Protein AF-A0A9Q8Q6T5-F1 (afdb_monomer_lite)

Foldseek 3Di:
DDDDDPPPPPPPDPDPVVVVVVVVQLVLLVVVVVPDDPVLVVVCVVVPDDSPDTSVRSVVSSVVVVLVVLVVVLVVLVVCLQPQAPVVDPDPVVSLVSNVVSVVSNVVNDDDDDCVSSVVSSVVNCCVVCVVVVVD

Structure (mmCIF, N/CA/C/O backbone):
data_AF-A0A9Q8Q6T5-F1
#
_entry.id   AF-A0A9Q8Q6T5-F1
#
loop_
_atom_site.group_PDB
_atom_site.id
_atom_site.type_symbol
_atom_site.label_atom_id
_atom_site.label_alt_id
_atom_site.label_comp_id
_atom_site.label_asym_id
_atom_site.label_entity_id
_atom_site.label_seq_id
_atom_site.pdbx_PDB_ins_code
_atom_site.Cartn_x
_atom_site.Cartn_y
_atom_site.Cartn_z
_atom_site.occupancy
_atom_site.B_iso_or_equiv
_atom_site.auth_seq_id
_atom_site.auth_comp_id
_atom_site.auth_asym_id
_atom_site.auth_atom_id
_atom_site.pdbx_PDB_model_num
ATOM 1 N N . MET A 1 1 ? -45.934 -10.864 61.558 1.00 39.34 1 MET A N 1
ATOM 2 C CA . MET A 1 1 ? -44.490 -11.107 61.377 1.00 39.34 1 MET A CA 1
ATOM 3 C C . MET A 1 1 ? -44.154 -10.569 59.996 1.00 39.34 1 MET A C 1
ATOM 5 O O . MET A 1 1 ? -44.492 -11.207 59.011 1.00 39.34 1 MET A O 1
ATOM 9 N N . ALA A 1 2 ? -43.709 -9.314 59.933 1.00 41.53 2 ALA A N 1
ATOM 10 C CA . ALA A 1 2 ? -43.396 -8.625 58.685 1.00 41.53 2 ALA A CA 1
ATOM 11 C C . ALA A 1 2 ? -41.986 -9.023 58.239 1.00 41.53 2 ALA A C 1
ATOM 13 O O . ALA A 1 2 ? -41.073 -9.040 59.063 1.00 41.53 2 ALA A O 1
ATOM 14 N N . CYS A 1 3 ? -41.821 -9.352 56.963 1.00 35.56 3 CYS A N 1
ATOM 15 C CA . CYS A 1 3 ? -40.512 -9.451 56.332 1.00 35.56 3 CYS A CA 1
ATOM 16 C C . CYS A 1 3 ? -40.623 -8.773 54.966 1.00 35.56 3 CYS A C 1
ATOM 18 O O . CYS A 1 3 ? -40.868 -9.409 53.944 1.00 35.56 3 CYS A O 1
ATOM 20 N N . ASP A 1 4 ? -40.547 -7.444 55.020 1.00 46.56 4 ASP A N 1
ATOM 21 C CA . ASP A 1 4 ? -40.208 -6.589 53.893 1.00 46.56 4 ASP A CA 1
ATOM 22 C C . ASP A 1 4 ? -38.766 -6.879 53.493 1.00 46.56 4 ASP A C 1
ATOM 24 O O . ASP A 1 4 ? -37.850 -6.591 54.259 1.00 46.56 4 ASP A O 1
ATOM 28 N N . LEU A 1 5 ? -38.564 -7.409 52.292 1.00 42.66 5 LEU A N 1
ATOM 29 C CA . LEU A 1 5 ? -37.314 -7.260 51.552 1.00 42.66 5 LEU A CA 1
ATOM 30 C C . LEU A 1 5 ? -37.679 -7.023 50.087 1.00 42.66 5 LEU A C 1
ATOM 32 O O . LEU A 1 5 ? -37.628 -7.905 49.232 1.00 42.66 5 LEU A O 1
ATOM 36 N N . GLN A 1 6 ? -38.103 -5.789 49.818 1.00 44.41 6 GLN A N 1
ATOM 37 C CA . GLN A 1 6 ? -37.941 -5.180 48.508 1.00 44.41 6 GLN A CA 1
ATOM 38 C C . GLN A 1 6 ? -36.439 -5.010 48.256 1.00 44.41 6 GLN A C 1
ATOM 40 O O . GLN A 1 6 ? -35.864 -3.956 48.517 1.00 44.41 6 GLN A O 1
ATOM 45 N N . ASP A 1 7 ? -35.804 -6.056 47.731 1.00 42.09 7 ASP A N 1
ATOM 46 C CA . ASP A 1 7 ? -34.521 -5.920 47.053 1.00 42.09 7 ASP A CA 1
ATOM 47 C C . ASP A 1 7 ? -34.776 -5.224 45.716 1.00 42.09 7 ASP A C 1
ATOM 49 O O . ASP A 1 7 ? -34.947 -5.829 44.654 1.00 42.09 7 ASP A O 1
ATOM 53 N N . HIS A 1 8 ? -34.826 -3.898 45.782 1.00 46.38 8 HIS A N 1
ATOM 54 C CA . HIS A 1 8 ? -34.551 -3.044 44.646 1.00 46.38 8 HIS A CA 1
ATOM 55 C C . HIS A 1 8 ? -33.093 -3.292 44.236 1.00 46.38 8 HIS A C 1
ATOM 57 O O . HIS A 1 8 ? -32.188 -2.553 44.614 1.00 46.38 8 HIS A O 1
ATOM 63 N N . LEU A 1 9 ? -32.859 -4.346 43.450 1.00 44.97 9 LEU A N 1
ATOM 64 C CA . LEU A 1 9 ? -31.661 -4.500 42.630 1.00 44.97 9 LEU A CA 1
ATOM 65 C C . LEU A 1 9 ? -31.688 -3.412 41.547 1.00 44.97 9 LEU A C 1
ATOM 67 O O . LEU A 1 9 ? -31.866 -3.673 40.359 1.00 44.97 9 LEU A O 1
ATOM 71 N N . THR A 1 10 ? -31.540 -2.154 41.959 1.00 50.34 10 THR A N 1
ATOM 72 C CA . THR A 1 10 ? -31.009 -1.115 41.089 1.00 50.34 10 THR A CA 1
ATOM 73 C C . THR A 1 10 ? -29.631 -1.596 40.676 1.00 50.34 10 THR A C 1
ATOM 75 O O . THR A 1 10 ? -28.727 -1.683 41.509 1.00 50.34 10 THR A O 1
ATOM 78 N N . ALA A 1 11 ? -29.496 -1.972 39.402 1.00 55.84 11 ALA A N 1
ATOM 79 C CA . ALA A 1 11 ? -28.200 -2.200 38.783 1.00 55.84 11 ALA A CA 1
ATOM 80 C C . ALA A 1 11 ? -27.261 -1.060 39.212 1.00 55.84 11 ALA A C 1
ATOM 82 O O . ALA A 1 11 ? -27.707 0.093 39.208 1.00 55.84 11 ALA A O 1
ATOM 83 N N . PRO A 1 12 ? -26.016 -1.353 39.630 1.00 59.91 12 PRO A N 1
ATOM 84 C CA . PRO A 1 12 ? -25.102 -0.316 40.076 1.00 59.91 12 PRO A CA 1
ATOM 85 C C . PRO A 1 12 ? -25.015 0.744 38.983 1.00 59.91 12 PRO A C 1
ATOM 87 O O . PRO A 1 12 ? -24.675 0.442 37.837 1.00 59.91 12 PRO A O 1
ATOM 90 N N . THR A 1 13 ? -25.405 1.971 39.327 1.00 64.50 13 THR A N 1
ATOM 91 C CA . THR A 1 13 ? -25.331 3.104 38.414 1.00 64.50 13 THR A CA 1
ATOM 92 C C . THR A 1 13 ? -23.870 3.222 37.982 1.00 64.50 13 THR A C 1
ATOM 94 O O . THR A 1 13 ? -23.009 3.312 38.861 1.00 64.50 13 THR A O 1
ATOM 97 N N . PRO A 1 14 ? -23.560 3.158 36.675 1.00 64.69 14 PRO A N 1
ATOM 98 C CA . PRO A 1 14 ? -22.178 3.184 36.217 1.00 64.69 14 PRO A CA 1
ATOM 99 C C . PRO A 1 14 ? -21.510 4.454 36.731 1.00 64.69 14 PRO A C 1
ATOM 101 O O . PRO A 1 14 ? -22.119 5.529 36.680 1.00 64.69 14 PRO A O 1
ATOM 104 N N . ASP A 1 15 ? -20.296 4.315 37.262 1.00 81.12 15 ASP A N 1
ATOM 105 C CA . ASP A 1 15 ? -19.572 5.439 37.840 1.00 81.12 15 ASP A CA 1
ATOM 106 C C . ASP A 1 15 ? -19.335 6.541 36.779 1.00 81.12 15 ASP A C 1
ATOM 108 O O . ASP A 1 15 ? -19.348 6.276 35.568 1.00 81.12 15 ASP A O 1
ATOM 112 N N . PRO A 1 16 ? -19.164 7.806 37.198 1.00 77.56 16 PRO A N 1
ATOM 113 C CA . PRO A 1 16 ? -19.020 8.922 36.262 1.00 77.56 16 PRO A CA 1
ATOM 114 C C . PRO A 1 16 ? -17.856 8.733 35.278 1.00 77.56 16 PRO A C 1
ATOM 116 O O . PRO A 1 16 ? -17.968 9.107 34.113 1.00 77.56 16 PRO A O 1
ATOM 119 N N . ALA A 1 17 ? -16.771 8.093 35.726 1.00 73.94 17 ALA A N 1
ATOM 120 C CA . ALA A 1 17 ? -15.596 7.804 34.908 1.00 73.94 17 ALA A CA 1
ATOM 121 C C . ALA A 1 17 ? -15.889 6.780 33.794 1.00 73.94 17 ALA A C 1
ATOM 123 O O . ALA A 1 17 ? -15.465 6.964 32.654 1.00 73.94 17 ALA A O 1
ATOM 124 N N . THR A 1 18 ? -16.659 5.725 34.080 1.00 78.56 18 THR A N 1
ATOM 125 C CA . THR A 1 18 ? -17.084 4.743 33.071 1.00 78.56 18 THR A CA 1
ATOM 126 C C . THR A 1 18 ? -18.045 5.377 32.072 1.00 78.56 18 THR A C 1
ATOM 128 O O . THR A 1 18 ? -17.971 5.081 30.880 1.00 78.56 18 THR A O 1
ATOM 131 N N . GLN A 1 19 ? -18.924 6.281 32.515 1.00 81.06 19 GLN A N 1
ATOM 132 C CA . GLN A 1 19 ? -19.815 7.009 31.607 1.00 81.06 19 GLN A CA 1
ATOM 133 C C . GLN A 1 19 ? -19.042 7.924 30.649 1.00 81.06 19 GLN A C 1
ATOM 135 O O . GLN A 1 19 ? -19.321 7.924 29.449 1.00 81.06 19 GLN A O 1
ATOM 140 N N . GLU A 1 20 ? -18.053 8.664 31.154 1.00 82.75 20 GLU A N 1
ATOM 141 C CA . GLU A 1 20 ? -17.176 9.506 30.334 1.00 82.75 20 GLU A CA 1
ATOM 142 C C . GLU A 1 20 ? -16.406 8.671 29.303 1.00 82.75 20 GLU A C 1
ATOM 144 O O . GLU A 1 20 ? -16.421 8.982 28.111 1.00 82.75 20 GLU A O 1
ATOM 149 N N . TRP A 1 21 ? -15.849 7.534 29.731 1.00 83.06 21 TRP A N 1
ATOM 150 C CA . TRP A 1 21 ? -15.145 6.610 28.844 1.00 83.06 21 TRP A CA 1
ATOM 151 C C . TRP A 1 21 ? -16.037 6.071 27.714 1.00 83.06 21 TRP A C 1
ATOM 153 O O . TRP A 1 21 ? -15.626 6.040 26.553 1.00 83.06 21 TRP A O 1
ATOM 163 N N . VAL A 1 22 ? -17.279 5.684 28.026 1.00 85.62 22 VAL A N 1
ATOM 164 C CA . VAL A 1 22 ? -18.244 5.209 27.020 1.00 85.62 22 VAL A CA 1
ATOM 165 C C . VAL A 1 22 ? -18.578 6.313 26.014 1.00 85.62 22 VAL A C 1
ATOM 167 O O . VAL A 1 22 ? -18.643 6.052 24.811 1.00 85.62 22 VAL A O 1
ATOM 170 N N . LEU A 1 23 ? -18.773 7.550 26.478 1.00 87.88 23 LEU A N 1
ATOM 171 C CA . LEU A 1 23 ? -19.053 8.685 25.599 1.00 87.88 23 LEU A CA 1
ATOM 172 C C . LEU A 1 23 ? -17.880 8.975 24.657 1.00 87.88 23 LEU A C 1
ATOM 174 O O . LEU A 1 23 ? -18.097 9.220 23.468 1.00 87.88 23 LEU A O 1
ATOM 178 N N . ASP A 1 24 ? -16.651 8.918 25.155 1.00 89.19 24 ASP A N 1
ATOM 179 C CA . ASP A 1 24 ? -15.458 9.181 24.355 1.00 89.19 24 ASP A CA 1
ATOM 180 C C . ASP A 1 24 ? -15.155 8.065 23.352 1.00 89.19 24 ASP A C 1
ATOM 182 O O . ASP A 1 24 ? -14.763 8.355 22.215 1.00 89.19 24 ASP A O 1
ATOM 186 N N . ASP A 1 25 ? -15.430 6.805 23.694 1.00 91.12 25 ASP A N 1
ATOM 187 C CA . ASP A 1 25 ? -15.366 5.697 22.738 1.00 91.12 25 ASP A CA 1
ATOM 188 C C . ASP A 1 25 ? -16.387 5.884 21.600 1.00 91.12 25 ASP A C 1
ATOM 190 O O . ASP A 1 25 ? -16.035 5.782 20.419 1.00 91.12 25 ASP A O 1
ATOM 194 N N . ILE A 1 26 ? -17.629 6.270 21.927 1.00 89.50 26 ILE A N 1
ATOM 195 C CA . ILE A 1 26 ? -18.673 6.562 20.930 1.00 89.50 26 ILE A CA 1
ATOM 196 C C . ILE A 1 26 ? -18.243 7.707 20.008 1.00 89.50 26 ILE A C 1
ATOM 198 O O . ILE A 1 26 ? -18.341 7.572 18.784 1.00 89.50 26 ILE A O 1
ATOM 202 N N . LYS A 1 27 ? -17.753 8.823 20.567 1.00 91.06 27 LYS A N 1
ATOM 203 C CA . LYS A 1 27 ? -17.278 9.973 19.780 1.00 91.06 27 LYS A CA 1
ATOM 204 C C . LYS A 1 27 ? -16.146 9.560 18.847 1.00 91.06 27 LYS A C 1
ATOM 206 O O . LYS A 1 27 ? -16.201 9.850 17.653 1.00 91.06 27 LYS A O 1
ATOM 211 N N . THR A 1 28 ? -15.155 8.842 19.371 1.00 90.69 28 THR A N 1
ATOM 212 C CA . THR A 1 28 ? -13.983 8.404 18.606 1.00 90.69 28 THR A CA 1
ATOM 213 C C . THR A 1 28 ? -14.398 7.488 17.458 1.00 90.69 28 THR A C 1
ATOM 215 O O . THR A 1 28 ? -13.992 7.702 16.316 1.00 90.69 28 THR A O 1
ATOM 218 N N . ARG A 1 29 ? -15.286 6.518 17.712 1.00 91.94 29 ARG A N 1
ATOM 219 C CA . ARG A 1 29 ? -15.859 5.670 16.660 1.00 91.94 29 ARG A CA 1
ATOM 220 C C . ARG A 1 29 ? -16.577 6.492 15.593 1.00 91.94 29 ARG A C 1
ATOM 222 O O . ARG A 1 29 ? -16.373 6.239 14.409 1.00 91.94 29 ARG A O 1
ATOM 229 N N . CYS A 1 30 ? -17.403 7.462 15.983 1.00 88.50 30 CYS A N 1
ATOM 230 C CA . CYS A 1 30 ? -18.111 8.319 15.030 1.00 88.50 30 CYS A CA 1
ATOM 231 C C . CYS A 1 30 ? -17.146 9.104 14.136 1.00 88.50 30 CYS A C 1
ATOM 233 O O . CYS A 1 30 ? -17.372 9.162 12.927 1.00 88.50 30 CYS A O 1
ATOM 235 N N . VAL A 1 31 ? -16.063 9.643 14.707 1.00 91.94 31 VAL A N 1
ATOM 236 C CA . VAL A 1 31 ? -15.001 10.326 13.954 1.00 91.94 31 VAL A CA 1
ATOM 237 C C . VAL A 1 31 ? -14.344 9.369 12.963 1.00 91.94 31 VAL A C 1
ATOM 239 O O . VAL A 1 31 ? -14.221 9.715 11.792 1.00 91.94 31 VAL A O 1
ATOM 242 N N . ILE A 1 32 ? -13.980 8.156 13.386 1.00 90.88 32 ILE A N 1
ATOM 243 C CA . ILE A 1 32 ? -13.372 7.158 12.494 1.00 90.88 32 ILE A CA 1
ATOM 244 C C . ILE A 1 32 ? -14.310 6.841 11.322 1.00 90.88 32 ILE A C 1
ATOM 246 O O . ILE A 1 32 ? -13.902 6.937 10.170 1.00 90.88 32 ILE A O 1
ATOM 250 N N . ILE A 1 33 ? -15.573 6.503 11.603 1.00 91.19 33 ILE A N 1
ATOM 251 C CA . ILE A 1 33 ? -16.539 6.085 10.577 1.00 91.19 33 ILE A CA 1
ATOM 252 C C . ILE A 1 33 ? -16.879 7.222 9.602 1.00 91.19 33 ILE A C 1
ATOM 254 O O . ILE A 1 33 ? -17.055 6.956 8.417 1.00 91.19 33 ILE A O 1
ATOM 258 N N . HIS A 1 34 ? -16.939 8.478 10.058 1.00 90.62 34 HIS A N 1
ATOM 259 C CA . HIS A 1 34 ? -17.194 9.623 9.172 1.00 90.62 34 HIS A CA 1
ATOM 260 C C . HIS A 1 34 ? -16.027 9.958 8.238 1.00 90.62 34 HIS A C 1
ATOM 262 O O . HIS A 1 34 ? -16.247 10.595 7.212 1.00 90.62 34 HIS A O 1
ATOM 268 N N . ASN A 1 35 ? -14.800 9.560 8.583 1.00 90.94 35 ASN A N 1
ATOM 269 C CA . ASN A 1 35 ? -13.595 9.919 7.831 1.00 90.94 35 ASN A CA 1
ATOM 270 C C . ASN A 1 35 ? -13.071 8.790 6.929 1.00 90.94 35 ASN A C 1
ATOM 272 O O . ASN A 1 35 ? -11.989 8.912 6.359 1.00 90.94 35 ASN A O 1
ATOM 276 N N . ILE A 1 36 ? -13.818 7.694 6.778 1.00 89.81 36 ILE A N 1
ATOM 277 C CA . ILE A 1 36 ? -13.472 6.594 5.870 1.00 89.81 36 ILE A CA 1
ATOM 278 C C . ILE A 1 36 ? -14.473 6.493 4.717 1.00 89.81 36 ILE A C 1
ATOM 280 O O . ILE A 1 36 ? -15.615 6.935 4.815 1.00 89.81 36 ILE A O 1
ATOM 284 N N . SER A 1 37 ? -14.045 5.886 3.609 1.00 89.25 37 SER A N 1
ATOM 285 C CA . SER A 1 37 ? -14.909 5.685 2.445 1.00 89.25 37 SER A CA 1
ATOM 286 C C . SER A 1 37 ? -16.046 4.696 2.730 1.00 89.25 37 SER A C 1
ATOM 288 O O . SER A 1 37 ? -15.918 3.777 3.545 1.00 89.25 37 SER A O 1
ATOM 290 N N . HIS A 1 38 ? -17.154 4.833 1.994 1.00 88.50 38 HIS A N 1
ATOM 291 C CA . HIS A 1 38 ? -18.283 3.901 2.076 1.00 88.50 38 HIS A CA 1
ATOM 292 C C . HIS A 1 38 ? -17.885 2.448 1.770 1.00 88.50 38 HIS A C 1
ATOM 294 O O . HIS A 1 38 ? -18.416 1.530 2.395 1.00 88.50 38 HIS A O 1
ATOM 300 N N . ASP A 1 39 ? -16.903 2.236 0.892 1.00 87.25 39 ASP A N 1
ATOM 301 C CA . ASP A 1 39 ? -16.380 0.904 0.570 1.00 87.25 39 ASP A CA 1
ATOM 302 C C . ASP A 1 39 ? -15.700 0.247 1.777 1.00 87.25 39 ASP A C 1
ATOM 304 O O . ASP A 1 39 ? -15.906 -0.939 2.048 1.00 87.25 39 ASP A O 1
ATOM 308 N N . LEU A 1 40 ? -14.923 1.015 2.551 1.00 87.12 40 LEU A N 1
ATOM 309 C CA . LEU A 1 40 ? -14.304 0.516 3.781 1.00 87.12 40 LEU A CA 1
ATOM 310 C C . LEU A 1 40 ? -15.353 0.215 4.854 1.00 87.12 40 LEU A C 1
ATOM 312 O O . LEU A 1 40 ? -15.221 -0.778 5.567 1.00 87.12 40 LEU A O 1
ATOM 316 N N . ILE A 1 41 ? -16.428 1.007 4.931 1.00 89.81 41 ILE A N 1
ATOM 317 C CA . ILE A 1 41 ? -17.567 0.726 5.821 1.00 89.81 41 ILE A CA 1
ATOM 318 C C . ILE A 1 41 ? -18.259 -0.584 5.418 1.00 89.81 41 ILE A C 1
ATOM 320 O O . ILE A 1 41 ? -18.606 -1.389 6.285 1.00 89.81 41 ILE A O 1
ATOM 324 N N . ALA A 1 42 ? -18.451 -0.828 4.119 1.00 90.00 42 ALA A N 1
ATOM 325 C CA . ALA A 1 42 ? -19.038 -2.072 3.628 1.00 90.00 42 ALA A CA 1
ATOM 326 C C . ALA A 1 42 ? -18.165 -3.288 3.985 1.00 90.00 42 ALA A C 1
ATOM 328 O O . ALA A 1 42 ? -18.678 -4.266 4.532 1.00 90.00 42 ALA A O 1
ATOM 329 N N . LYS A 1 43 ? -16.844 -3.195 3.774 1.00 88.44 43 LYS A N 1
ATOM 330 C CA . LYS A 1 43 ? -15.884 -4.243 4.163 1.00 88.44 43 LYS A CA 1
ATOM 331 C C . LYS A 1 43 ? -15.841 -4.471 5.675 1.00 88.44 43 LYS A C 1
ATOM 333 O O . LYS A 1 43 ? -15.810 -5.615 6.115 1.00 88.44 43 LYS A O 1
ATOM 338 N N . LEU A 1 44 ? -15.918 -3.408 6.478 1.00 90.56 44 LEU A N 1
ATOM 339 C CA . LEU A 1 44 ? -16.025 -3.511 7.937 1.00 90.56 44 LEU A CA 1
ATOM 340 C C . LEU A 1 44 ? -17.248 -4.329 8.354 1.00 90.56 44 LEU A C 1
ATOM 342 O O . LEU A 1 44 ? -17.131 -5.237 9.177 1.00 90.56 44 LEU A O 1
ATOM 346 N N . ARG A 1 45 ? -18.419 -4.033 7.776 1.00 90.25 45 ARG A N 1
ATOM 347 C CA . ARG A 1 45 ? -19.657 -4.773 8.066 1.00 90.25 45 ARG A CA 1
ATOM 348 C C . ARG A 1 45 ? -19.548 -6.247 7.667 1.00 90.25 45 ARG A C 1
ATOM 350 O O . ARG A 1 45 ? -20.017 -7.097 8.415 1.00 90.25 45 ARG A O 1
ATOM 357 N N . GLN A 1 46 ? -18.903 -6.550 6.540 1.00 89.88 46 GLN A N 1
ATOM 358 C CA . GLN A 1 46 ? -18.658 -7.928 6.092 1.00 89.88 46 GLN A CA 1
ATOM 359 C C . GLN A 1 46 ? -17.716 -8.703 7.027 1.00 89.88 46 GLN A C 1
ATOM 361 O O . GLN A 1 46 ? -17.947 -9.882 7.271 1.00 89.88 46 GLN A O 1
ATOM 366 N N . ASP A 1 47 ? -16.706 -8.045 7.605 1.00 86.19 47 ASP A N 1
ATOM 367 C CA . ASP A 1 47 ? -15.792 -8.638 8.599 1.00 86.19 47 ASP A CA 1
ATOM 368 C C . ASP A 1 47 ? -16.462 -8.816 9.986 1.00 86.19 47 ASP A C 1
ATOM 370 O O . ASP A 1 47 ? -15.872 -9.378 10.908 1.00 86.19 47 ASP A O 1
ATOM 374 N N . GLY A 1 48 ? -17.718 -8.378 10.151 1.00 87.38 48 GLY A N 1
ATOM 375 C CA . GLY A 1 48 ? -18.505 -8.537 11.379 1.00 87.38 48 GLY A CA 1
ATOM 376 C C . GLY A 1 48 ? -18.462 -7.332 12.323 1.00 87.38 48 GLY A C 1
ATOM 377 O O . GLY A 1 48 ? -18.781 -7.465 13.506 1.00 87.38 48 GLY A O 1
ATOM 378 N N . TRP A 1 49 ? -18.058 -6.153 11.837 1.00 92.25 49 TRP A N 1
ATOM 379 C CA . TRP A 1 49 ? -18.186 -4.906 12.594 1.00 92.25 49 TRP A CA 1
ATOM 380 C C . TRP A 1 49 ? -19.660 -4.542 12.814 1.00 92.25 49 TRP A C 1
ATOM 382 O O . TRP A 1 49 ? -20.487 -4.618 11.903 1.00 92.25 49 TRP A O 1
ATOM 392 N N . THR A 1 50 ? -19.976 -4.078 14.023 1.00 89.06 50 THR A N 1
ATOM 393 C CA . THR A 1 50 ? -21.314 -3.608 14.406 1.00 89.06 50 THR A CA 1
ATOM 394 C C . THR A 1 50 ? -21.241 -2.220 15.031 1.00 89.06 50 THR A C 1
ATOM 396 O O . THR A 1 50 ? -20.192 -1.806 15.523 1.00 89.06 50 THR A O 1
ATOM 399 N N . VAL A 1 51 ? -22.376 -1.517 15.090 1.00 84.44 51 VAL A N 1
ATOM 400 C CA . VAL A 1 51 ? -22.478 -0.179 15.710 1.00 84.44 51 VAL A CA 1
ATOM 401 C C . VAL A 1 51 ? -22.063 -0.188 17.189 1.00 84.44 51 VAL A C 1
ATOM 403 O O . VAL A 1 51 ? -21.614 0.831 17.701 1.00 84.44 51 VAL A O 1
ATOM 406 N N . ASN A 1 52 ? -22.146 -1.344 17.853 1.00 85.75 52 ASN A N 1
ATOM 407 C CA . ASN A 1 52 ? -21.773 -1.519 19.258 1.00 85.75 52 ASN A CA 1
ATOM 408 C C . ASN A 1 52 ? -20.288 -1.853 19.461 1.00 85.75 52 ASN A C 1
ATOM 410 O O . ASN A 1 52 ? -19.841 -1.996 20.595 1.00 85.75 52 ASN A O 1
ATOM 414 N N . SER A 1 53 ? -19.515 -2.003 18.384 1.00 87.88 53 SER A N 1
ATOM 415 C CA . SER A 1 53 ? -18.072 -2.220 18.490 1.00 87.88 53 SER A CA 1
ATOM 416 C C . SER A 1 53 ? -17.389 -0.981 19.065 1.00 87.88 53 SER A C 1
ATOM 418 O O . SER A 1 53 ? -17.786 0.149 18.769 1.00 87.88 53 SER A O 1
ATOM 420 N N . THR A 1 54 ? -16.348 -1.190 19.870 1.00 90.31 54 THR A N 1
ATOM 421 C CA . THR A 1 54 ? -15.562 -0.085 20.430 1.00 90.31 54 THR A CA 1
ATOM 422 C C . THR A 1 54 ? -14.722 0.596 19.353 1.00 90.31 54 THR A C 1
ATOM 424 O O . THR A 1 54 ? -14.438 0.012 18.294 1.00 90.31 54 THR A O 1
ATOM 427 N N . ALA A 1 55 ? -14.276 1.824 19.607 1.00 88.88 55 ALA A N 1
ATOM 428 C CA . ALA A 1 55 ? -13.377 2.544 18.707 1.00 88.88 55 ALA A CA 1
ATOM 429 C C . ALA A 1 55 ? -12.075 1.760 18.468 1.00 88.88 55 ALA A C 1
ATOM 431 O O . ALA A 1 55 ? -11.616 1.643 17.330 1.00 88.88 55 ALA A O 1
ATOM 432 N N . LYS A 1 56 ? -11.536 1.126 19.520 1.00 89.00 56 LYS A N 1
ATOM 433 C CA . LYS A 1 56 ? -10.352 0.257 19.428 1.00 89.00 56 LYS A CA 1
ATOM 434 C C . LYS A 1 56 ? -10.569 -0.912 18.465 1.00 89.00 56 LYS A C 1
ATOM 436 O O . LYS A 1 56 ? -9.763 -1.118 17.563 1.00 89.00 56 LYS A O 1
ATOM 441 N N . VAL A 1 57 ? -11.667 -1.656 18.624 1.00 89.69 57 VAL A N 1
ATOM 442 C CA . VAL A 1 57 ? -11.998 -2.790 17.739 1.00 89.69 57 VAL A CA 1
ATOM 443 C C . VAL A 1 57 ? -12.211 -2.318 16.301 1.00 89.69 57 VAL A C 1
ATOM 445 O O . VAL A 1 57 ? -11.799 -2.994 15.362 1.00 89.69 57 VAL A O 1
ATOM 448 N N . THR A 1 58 ? -12.813 -1.141 16.125 1.00 90.25 58 THR A N 1
ATOM 449 C CA . THR A 1 58 ? -13.021 -0.530 14.805 1.00 90.25 58 THR A CA 1
ATOM 450 C C . THR A 1 58 ? -11.688 -0.255 14.102 1.00 90.25 58 THR A C 1
ATOM 452 O O . THR A 1 58 ? -11.525 -0.645 12.948 1.00 90.25 58 THR A O 1
ATOM 455 N N . ILE A 1 59 ? -10.714 0.348 14.795 1.00 89.25 59 ILE A N 1
ATOM 456 C CA . ILE A 1 59 ? -9.374 0.612 14.245 1.00 89.25 59 ILE A CA 1
ATOM 457 C C . ILE A 1 59 ? -8.633 -0.683 13.914 1.00 89.25 59 ILE A C 1
ATOM 459 O O . ILE A 1 59 ? -8.059 -0.792 12.834 1.00 89.25 59 ILE A O 1
ATOM 463 N N . GLU A 1 60 ? -8.636 -1.668 14.811 1.00 87.81 60 GLU A N 1
ATOM 464 C CA . GLU A 1 60 ? -7.911 -2.924 14.576 1.00 87.81 60 GLU A CA 1
ATOM 465 C C . GLU A 1 60 ? -8.471 -3.690 13.369 1.00 87.81 60 GLU A C 1
ATOM 467 O O . GLU A 1 60 ? -7.717 -4.192 12.534 1.00 87.81 60 GLU A O 1
ATOM 472 N N . ARG A 1 61 ? -9.797 -3.697 13.196 1.00 89.06 61 ARG A N 1
ATOM 473 C CA . ARG A 1 61 ? -10.429 -4.276 12.002 1.00 89.06 61 ARG A CA 1
ATOM 474 C C . ARG A 1 61 ? -10.112 -3.484 10.738 1.00 89.06 61 ARG A C 1
ATOM 476 O O . ARG A 1 61 ? -9.802 -4.086 9.714 1.00 89.06 61 ARG A O 1
ATOM 483 N N . LEU A 1 62 ? -10.135 -2.151 10.806 1.00 88.50 62 LEU A N 1
ATOM 484 C CA . LEU A 1 62 ? -9.733 -1.303 9.681 1.00 88.50 62 LEU A CA 1
ATOM 485 C C . LEU A 1 62 ? -8.304 -1.602 9.238 1.00 88.50 62 LEU A C 1
ATOM 487 O O . LEU A 1 62 ? -8.080 -1.789 8.048 1.00 88.50 62 LEU A O 1
ATOM 491 N N . LYS A 1 63 ? -7.358 -1.714 10.177 1.00 84.75 63 LYS A N 1
ATOM 492 C CA . LYS A 1 63 ? -5.975 -2.099 9.868 1.00 84.75 63 LYS A CA 1
ATOM 493 C C . LYS A 1 63 ? -5.925 -3.436 9.137 1.00 84.75 63 LYS A C 1
ATOM 495 O O . LYS A 1 63 ? -5.304 -3.517 8.086 1.00 84.75 63 LYS A O 1
ATOM 500 N N . LYS A 1 64 ? -6.623 -4.462 9.636 1.00 84.19 64 LYS A N 1
ATOM 501 C CA . LYS A 1 64 ? -6.667 -5.787 8.996 1.00 84.19 64 LYS A CA 1
ATOM 502 C C . LYS A 1 64 ? -7.221 -5.728 7.568 1.00 84.19 64 LYS A C 1
ATOM 504 O O . LYS A 1 64 ? -6.639 -6.325 6.665 1.00 84.19 64 LYS A O 1
ATOM 509 N N . ILE A 1 65 ? -8.322 -5.004 7.358 1.00 85.81 65 ILE A N 1
ATOM 510 C CA . ILE A 1 65 ? -8.938 -4.826 6.034 1.00 85.81 65 ILE A CA 1
ATOM 511 C C . ILE A 1 65 ? -7.983 -4.092 5.094 1.00 85.81 65 ILE A C 1
ATOM 513 O O . ILE A 1 65 ? -7.822 -4.498 3.946 1.00 85.81 65 ILE A O 1
ATOM 517 N N . LEU A 1 66 ? -7.343 -3.026 5.575 1.00 82.50 66 LEU A N 1
ATOM 518 C CA . LEU A 1 66 ? -6.371 -2.267 4.796 1.00 82.50 66 LEU A CA 1
ATOM 519 C C . LEU A 1 66 ? -5.165 -3.129 4.426 1.00 82.50 66 LEU A C 1
ATOM 521 O O . LEU A 1 66 ? -4.754 -3.079 3.275 1.00 82.50 66 LEU A O 1
ATOM 525 N N . MET A 1 67 ? -4.666 -3.966 5.339 1.00 72.81 67 MET A N 1
ATOM 526 C CA . MET A 1 67 ? -3.595 -4.922 5.040 1.00 72.81 67 MET A CA 1
ATOM 527 C C . MET A 1 67 ? -3.992 -5.886 3.920 1.00 72.81 67 MET A C 1
ATOM 529 O O . MET A 1 67 ? -3.233 -6.022 2.973 1.00 72.81 67 MET A O 1
ATOM 533 N N . HIS A 1 68 ? -5.202 -6.458 3.943 1.00 72.88 68 HIS A N 1
ATOM 534 C CA . HIS A 1 68 ? -5.662 -7.346 2.861 1.00 72.88 68 HIS A CA 1
ATOM 535 C C . HIS A 1 68 ? -5.787 -6.608 1.524 1.00 72.88 68 HIS A C 1
ATOM 537 O O . HIS A 1 68 ? -5.351 -7.101 0.493 1.00 72.88 68 HIS A O 1
ATOM 543 N N . VAL A 1 69 ? -6.342 -5.390 1.528 1.00 72.50 69 VAL A N 1
ATOM 544 C CA . VAL A 1 69 ? -6.432 -4.566 0.309 1.00 72.50 69 VAL A CA 1
ATOM 545 C C . VAL A 1 69 ? -5.045 -4.229 -0.235 1.00 72.50 69 VAL A C 1
ATOM 547 O O . VAL A 1 69 ? -4.844 -4.208 -1.449 1.00 72.50 69 VAL A O 1
ATOM 550 N N . LEU A 1 70 ? -4.095 -3.949 0.653 1.00 69.81 70 LEU A N 1
ATOM 551 C CA . LEU A 1 70 ? -2.720 -3.655 0.285 1.00 69.81 70 LEU A CA 1
ATOM 552 C C . LEU A 1 70 ? -2.007 -4.900 -0.250 1.00 69.81 70 LEU A C 1
ATOM 554 O O . LEU A 1 70 ? -1.368 -4.780 -1.289 1.00 69.81 70 LEU A O 1
ATOM 558 N N . GLU A 1 71 ? -2.177 -6.065 0.377 1.00 68.25 71 GLU A N 1
ATOM 559 C CA . GLU A 1 71 ? -1.644 -7.365 -0.058 1.00 68.25 71 GLU A CA 1
ATOM 560 C C . GLU A 1 71 ? -2.216 -7.805 -1.415 1.00 68.25 71 GLU A C 1
ATOM 562 O O . GLU A 1 71 ? -1.454 -8.150 -2.319 1.00 68.25 71 GLU A O 1
ATOM 567 N N . ASP A 1 72 ? -3.530 -7.698 -1.622 1.00 65.50 72 ASP A N 1
ATOM 568 C CA . ASP A 1 72 ? -4.157 -7.968 -2.923 1.00 65.50 72 ASP A CA 1
ATOM 569 C C . ASP A 1 72 ? -3.603 -7.014 -3.993 1.00 65.50 72 ASP A C 1
ATOM 571 O O . ASP A 1 72 ? -3.253 -7.418 -5.106 1.00 65.50 72 ASP A O 1
ATOM 575 N N . SER A 1 73 ? -3.430 -5.735 -3.636 1.00 75.19 73 SER A N 1
ATOM 576 C CA . SER A 1 73 ? -2.803 -4.756 -4.525 1.00 75.19 73 SER A CA 1
ATOM 577 C C . SER A 1 73 ? -1.301 -4.985 -4.711 1.00 75.19 73 SER A C 1
ATOM 579 O O . SER A 1 73 ? -0.737 -4.508 -5.698 1.00 75.19 73 SER A O 1
ATOM 581 N N . MET A 1 74 ? -0.637 -5.695 -3.795 1.00 82.94 74 MET A N 1
ATOM 582 C CA . MET A 1 74 ? 0.803 -5.944 -3.821 1.00 82.94 74 MET A CA 1
ATOM 583 C C . MET A 1 74 ? 1.143 -6.886 -4.962 1.00 82.94 74 MET A C 1
ATOM 585 O O . MET A 1 74 ? 2.074 -6.596 -5.704 1.00 82.94 74 MET A O 1
ATOM 589 N N . HIS A 1 75 ? 0.377 -7.961 -5.157 1.00 82.56 75 HIS A N 1
ATOM 590 C CA . HIS A 1 75 ? 0.613 -8.888 -6.263 1.00 82.56 75 HIS A CA 1
ATOM 591 C C . HIS A 1 75 ? 0.534 -8.172 -7.622 1.00 82.56 75 HIS A C 1
ATOM 593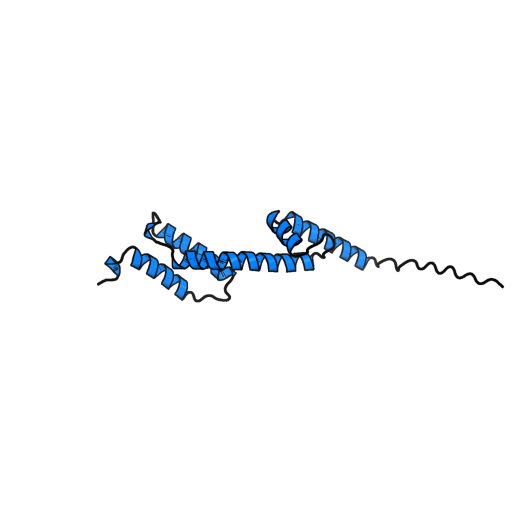 O O . HIS A 1 75 ? 1.425 -8.304 -8.464 1.00 82.56 75 HIS A O 1
ATOM 599 N N . ASP A 1 76 ? -0.487 -7.335 -7.816 1.00 85.19 76 ASP A N 1
ATOM 600 C CA . ASP A 1 76 ? -0.616 -6.530 -9.032 1.00 85.19 76 ASP A CA 1
ATOM 601 C C . ASP A 1 76 ? 0.457 -5.442 -9.139 1.00 85.19 76 ASP A C 1
ATOM 603 O O . ASP A 1 76 ? 0.921 -5.140 -10.240 1.00 85.19 76 ASP A O 1
ATOM 607 N N . THR A 1 77 ? 0.890 -4.874 -8.011 1.00 88.00 77 THR A N 1
ATOM 608 C CA . THR A 1 77 ? 1.985 -3.897 -7.968 1.00 88.00 77 THR A CA 1
ATOM 609 C C . THR A 1 77 ? 3.320 -4.550 -8.325 1.00 88.00 77 THR A C 1
ATOM 611 O O . THR A 1 77 ? 4.044 -3.988 -9.140 1.00 88.00 77 THR A O 1
ATOM 614 N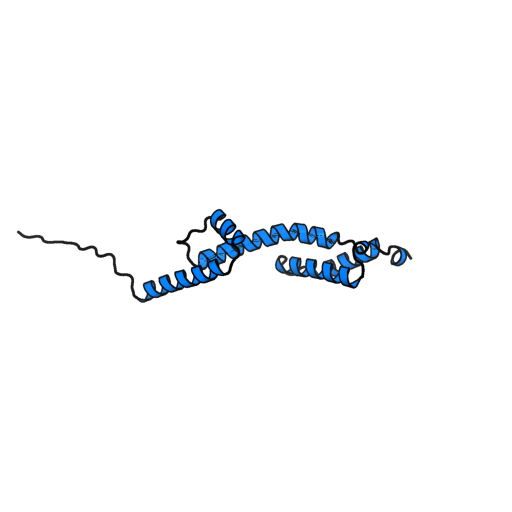 N . MET A 1 78 ? 3.632 -5.738 -7.797 1.00 88.81 78 MET A N 1
ATOM 615 C CA . MET A 1 78 ? 4.826 -6.522 -8.138 1.00 88.81 78 MET A CA 1
ATOM 616 C C . MET A 1 78 ? 4.814 -6.916 -9.611 1.00 88.81 78 MET A C 1
ATOM 618 O O . MET A 1 78 ? 5.804 -6.717 -10.315 1.00 88.81 78 MET A O 1
ATOM 622 N N . ARG A 1 79 ? 3.674 -7.417 -10.107 1.00 87.88 79 ARG A N 1
ATOM 623 C CA . ARG A 1 79 ? 3.509 -7.734 -11.528 1.00 87.88 79 ARG A CA 1
ATOM 624 C C . ARG A 1 79 ? 3.756 -6.501 -12.388 1.00 87.88 79 ARG A C 1
ATOM 626 O O . ARG A 1 79 ? 4.476 -6.604 -13.373 1.00 87.88 79 ARG A O 1
ATOM 633 N N . GLN A 1 80 ? 3.176 -5.352 -12.037 1.00 88.50 80 GLN A N 1
ATOM 634 C CA . GLN A 1 80 ? 3.434 -4.109 -12.761 1.00 88.50 80 GLN A CA 1
ATOM 635 C C . GLN A 1 80 ? 4.915 -3.752 -12.705 1.00 88.50 80 GLN A C 1
ATOM 637 O O . GLN A 1 80 ? 5.490 -3.539 -13.759 1.00 88.50 80 GLN A O 1
ATOM 642 N N . PHE A 1 81 ? 5.521 -3.746 -11.518 1.00 91.62 81 PHE A N 1
ATOM 643 C CA . PHE A 1 81 ? 6.902 -3.339 -11.268 1.00 91.62 81 PHE A CA 1
ATOM 644 C C . PHE A 1 81 ? 7.929 -4.096 -12.116 1.00 91.62 81 PHE A C 1
ATOM 646 O O . PHE A 1 81 ? 8.767 -3.465 -12.752 1.00 91.62 81 PHE A O 1
ATOM 653 N N . PHE A 1 82 ? 7.830 -5.426 -12.185 1.00 90.00 82 PHE A N 1
ATOM 654 C CA . PHE A 1 82 ? 8.762 -6.243 -12.972 1.00 90.00 82 PHE A CA 1
ATOM 655 C C . PHE A 1 82 ? 8.455 -6.279 -14.475 1.00 90.00 82 PHE A C 1
ATOM 657 O O . PHE A 1 82 ? 9.272 -6.775 -15.237 1.00 90.00 82 PHE A O 1
ATOM 664 N N . ASN A 1 83 ? 7.300 -5.765 -14.912 1.00 88.75 83 ASN A N 1
ATOM 665 C CA . ASN A 1 83 ? 6.883 -5.775 -16.321 1.00 88.75 83 ASN A CA 1
ATOM 666 C C . ASN A 1 83 ? 6.621 -4.357 -16.867 1.00 88.75 83 ASN A C 1
ATOM 668 O O . ASN A 1 83 ? 5.837 -4.180 -17.809 1.00 88.75 83 ASN A O 1
ATOM 672 N N . ILE A 1 84 ? 7.219 -3.322 -16.261 1.00 88.88 84 ILE A N 1
ATOM 673 C CA . ILE A 1 84 ? 7.119 -1.957 -16.785 1.00 88.88 84 ILE A CA 1
ATOM 674 C C . ILE A 1 84 ? 7.951 -1.868 -18.065 1.00 88.88 84 ILE A C 1
ATOM 676 O O . ILE A 1 84 ? 9.174 -1.826 -18.027 1.00 88.88 84 ILE A O 1
ATOM 680 N N . ASP A 1 85 ? 7.270 -1.762 -19.200 1.00 87.56 85 ASP A N 1
ATOM 681 C CA . ASP A 1 85 ? 7.918 -1.554 -20.494 1.00 87.56 85 ASP A CA 1
ATOM 682 C C . ASP A 1 85 ? 8.209 -0.062 -20.720 1.00 87.56 85 ASP A C 1
ATOM 684 O O . ASP A 1 85 ? 7.280 0.738 -20.886 1.00 87.56 85 ASP A O 1
ATOM 688 N N . LEU A 1 86 ? 9.493 0.310 -20.768 1.00 88.50 86 LEU A N 1
ATOM 689 C CA . LEU A 1 86 ? 9.952 1.680 -21.031 1.00 88.50 86 LEU A CA 1
ATOM 690 C C . LEU A 1 86 ? 9.394 2.244 -22.353 1.00 88.50 86 LEU A C 1
ATOM 692 O O . LEU A 1 86 ? 9.106 3.438 -22.427 1.00 88.50 86 LEU A O 1
ATOM 696 N N . ARG A 1 87 ? 9.156 1.410 -23.376 1.00 88.69 87 ARG A N 1
ATOM 697 C CA . ARG A 1 87 ? 8.649 1.845 -24.697 1.00 88.69 87 ARG A CA 1
ATOM 698 C C . ARG A 1 87 ? 7.219 2.385 -24.646 1.00 88.69 87 ARG A C 1
ATOM 700 O O . ARG A 1 87 ? 6.787 3.054 -25.580 1.00 88.69 87 ARG A O 1
ATOM 707 N N . LYS A 1 88 ? 6.476 2.105 -23.569 1.00 89.50 88 LYS A N 1
ATOM 708 C CA . LYS A 1 88 ? 5.110 2.614 -23.359 1.00 89.50 88 LYS A CA 1
ATOM 709 C C . LYS A 1 88 ? 5.076 4.056 -22.846 1.00 89.50 88 LYS A C 1
ATOM 711 O O . LYS A 1 88 ? 3.991 4.618 -22.712 1.00 89.50 88 LYS A O 1
ATOM 716 N N . PHE A 1 89 ? 6.230 4.652 -22.553 1.00 90.31 89 PHE A N 1
ATOM 717 C CA . PHE A 1 89 ? 6.343 6.004 -22.013 1.00 90.31 89 PHE A CA 1
ATOM 718 C C . PHE A 1 89 ? 6.967 6.947 -23.043 1.00 90.31 89 PHE A C 1
ATOM 720 O O . PHE A 1 89 ? 7.850 6.561 -23.803 1.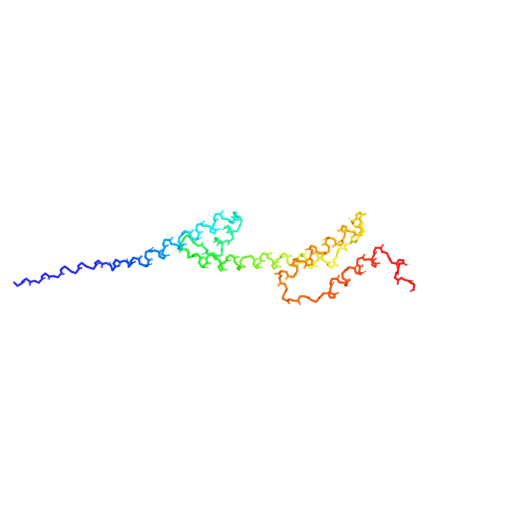00 90.31 89 PHE A O 1
ATOM 727 N N . GLY A 1 90 ? 6.523 8.208 -23.057 1.00 85.88 90 GLY A N 1
ATOM 728 C CA . GLY A 1 90 ? 7.061 9.218 -23.972 1.00 85.88 90 GLY A CA 1
ATOM 729 C C . GLY A 1 90 ? 8.451 9.713 -23.567 1.00 85.88 90 GLY A C 1
ATOM 730 O O . GLY A 1 90 ? 9.188 10.232 -24.402 1.00 85.88 90 GLY A O 1
ATOM 731 N N . THR A 1 91 ? 8.823 9.560 -22.291 1.00 89.94 91 THR A N 1
ATOM 732 C CA . THR A 1 91 ? 10.136 9.951 -21.764 1.00 89.94 91 THR A CA 1
ATOM 733 C C . THR A 1 91 ? 10.642 8.970 -20.708 1.00 89.94 91 THR A C 1
ATOM 735 O O . THR A 1 91 ? 9.861 8.329 -20.002 1.00 89.94 91 THR A O 1
ATOM 738 N N . VAL A 1 92 ? 11.967 8.921 -20.532 1.00 89.00 92 VAL A N 1
ATOM 739 C CA . VAL A 1 92 ? 12.616 8.152 -19.454 1.00 89.00 92 VAL A CA 1
ATOM 740 C C . VAL A 1 92 ? 12.118 8.593 -18.075 1.00 89.00 92 VAL A C 1
ATOM 742 O O . VAL A 1 92 ? 11.896 7.753 -17.211 1.00 89.00 92 VAL A O 1
ATOM 745 N N . GLN A 1 93 ? 11.868 9.893 -17.885 1.00 92.12 93 GLN A N 1
ATOM 746 C CA . GLN A 1 93 ? 11.356 10.424 -16.621 1.00 92.12 93 GLN A CA 1
ATOM 747 C C . GLN A 1 93 ? 9.970 9.867 -16.263 1.00 92.12 93 GLN A C 1
ATOM 749 O O . GLN A 1 93 ? 9.681 9.600 -15.101 1.00 92.12 93 GLN A O 1
ATOM 754 N N . GLN A 1 94 ? 9.086 9.697 -17.249 1.00 91.94 94 GLN A N 1
ATOM 755 C CA . GLN A 1 94 ? 7.761 9.120 -17.008 1.00 91.94 94 GLN A CA 1
ATOM 756 C C . GLN A 1 94 ? 7.859 7.650 -16.585 1.00 91.94 94 GLN A C 1
ATOM 758 O O . GLN A 1 94 ? 7.139 7.224 -15.680 1.00 91.94 94 GLN A O 1
ATOM 763 N N . PHE A 1 95 ? 8.780 6.902 -17.193 1.00 93.00 95 PHE A N 1
ATOM 764 C CA . PHE A 1 95 ? 9.079 5.529 -16.802 1.00 93.00 95 PHE A CA 1
ATOM 765 C C . PHE A 1 95 ? 9.624 5.446 -15.372 1.00 93.00 95 PHE A C 1
ATOM 767 O O . PHE A 1 95 ? 9.065 4.714 -14.555 1.00 93.00 95 PHE A O 1
ATOM 774 N N . THR A 1 96 ? 10.650 6.232 -15.028 1.00 91.75 96 THR A N 1
ATOM 775 C CA . THR A 1 96 ? 11.225 6.224 -13.673 1.00 91.75 96 THR A CA 1
ATOM 776 C C . THR A 1 96 ? 10.217 6.672 -12.619 1.00 91.75 96 THR A C 1
ATOM 778 O O . THR A 1 96 ? 10.164 6.072 -11.549 1.00 91.75 96 THR A O 1
ATOM 781 N N . ASN A 1 97 ? 9.348 7.641 -12.924 1.00 93.38 97 ASN A N 1
ATOM 782 C CA . ASN A 1 97 ? 8.253 8.028 -12.030 1.00 93.38 97 ASN A CA 1
ATOM 783 C C . ASN A 1 97 ? 7.281 6.867 -11.774 1.00 93.38 97 ASN A C 1
ATOM 785 O O . ASN A 1 97 ? 6.861 6.653 -10.637 1.00 93.38 97 ASN A O 1
ATOM 789 N N . LYS A 1 98 ? 6.917 6.099 -12.810 1.00 91.88 98 LYS A N 1
ATOM 790 C CA . LYS A 1 98 ? 6.031 4.938 -12.648 1.00 91.88 98 LYS A CA 1
ATOM 791 C C . LYS A 1 98 ? 6.717 3.812 -11.869 1.00 91.88 98 LYS A C 1
ATOM 793 O O . LYS A 1 98 ? 6.071 3.204 -11.016 1.00 91.88 98 LYS A O 1
ATOM 798 N N . LEU A 1 99 ? 8.005 3.573 -12.114 1.00 93.19 99 LEU A N 1
ATOM 799 C CA . LEU A 1 99 ? 8.808 2.601 -11.371 1.00 93.19 99 LEU A CA 1
ATOM 800 C C . LEU A 1 99 ? 8.895 2.973 -9.884 1.00 93.19 99 LEU A C 1
ATOM 802 O O . LEU A 1 99 ? 8.624 2.136 -9.026 1.00 93.19 99 LEU A O 1
ATOM 806 N N . HIS A 1 100 ? 9.168 4.244 -9.579 1.00 92.50 100 HIS A N 1
ATOM 807 C CA . HIS A 1 100 ? 9.190 4.764 -8.210 1.00 92.50 100 HIS A CA 1
ATOM 808 C C . HIS A 1 100 ? 7.819 4.664 -7.535 1.00 92.50 100 HIS A C 1
ATOM 810 O O . HIS A 1 100 ? 7.729 4.273 -6.374 1.00 92.50 100 HIS A O 1
ATOM 816 N N . TRP A 1 101 ? 6.736 4.965 -8.255 1.00 90.88 101 TRP A N 1
ATOM 817 C CA . TRP A 1 101 ? 5.382 4.814 -7.722 1.00 90.88 101 TRP A CA 1
ATOM 818 C C . TRP A 1 101 ? 5.078 3.362 -7.326 1.00 90.88 101 TRP A C 1
ATOM 820 O O . TRP A 1 101 ? 4.490 3.118 -6.272 1.00 90.88 101 TRP A O 1
ATOM 830 N N . CYS A 1 102 ? 5.490 2.392 -8.147 1.00 90.44 102 CYS A N 1
ATOM 831 C CA . CYS A 1 102 ? 5.366 0.975 -7.812 1.00 90.44 102 CYS A CA 1
ATOM 832 C C . CYS A 1 102 ? 6.240 0.608 -6.603 1.00 90.44 102 CYS A C 1
ATOM 834 O O . CYS A 1 102 ? 5.754 -0.063 -5.699 1.00 90.44 102 CYS A O 1
ATOM 836 N N . TRP A 1 103 ? 7.483 1.091 -6.551 1.00 91.25 103 TRP A N 1
ATOM 837 C CA . TRP A 1 103 ? 8.416 0.824 -5.454 1.00 91.25 103 TRP A CA 1
ATOM 838 C C . TRP A 1 103 ? 7.893 1.293 -4.093 1.00 91.25 103 TRP A C 1
ATOM 840 O O . TRP A 1 103 ? 7.811 0.494 -3.168 1.00 91.25 103 TRP A O 1
ATOM 850 N N . THR A 1 104 ? 7.408 2.533 -3.995 1.00 87.19 104 THR A N 1
ATOM 851 C CA . THR A 1 104 ? 6.855 3.081 -2.743 1.00 87.19 104 THR A CA 1
ATOM 852 C C . THR A 1 104 ? 5.663 2.274 -2.221 1.00 87.19 104 THR A C 1
ATOM 854 O O . THR A 1 104 ? 5.446 2.166 -1.017 1.00 87.19 104 THR A O 1
ATOM 857 N N . ARG A 1 105 ? 4.875 1.667 -3.116 1.00 84.88 105 ARG A N 1
ATOM 858 C CA . ARG A 1 105 ? 3.776 0.774 -2.719 1.00 84.88 105 ARG A CA 1
ATOM 859 C C . ARG A 1 105 ? 4.274 -0.579 -2.220 1.00 84.88 105 ARG A C 1
ATOM 861 O O . ARG A 1 105 ? 3.636 -1.152 -1.345 1.00 84.88 105 ARG A O 1
ATOM 868 N N . LEU A 1 106 ? 5.379 -1.082 -2.765 1.00 86.44 106 LEU A N 1
ATOM 869 C CA . LEU A 1 106 ? 6.018 -2.303 -2.278 1.00 86.44 106 LEU A CA 1
ATOM 870 C C . LEU A 1 106 ? 6.661 -2.072 -0.908 1.00 86.44 106 LEU A C 1
ATOM 872 O O . LEU A 1 106 ? 6.461 -2.892 -0.022 1.00 86.44 106 LEU A O 1
ATOM 876 N N . GLU A 1 107 ? 7.334 -0.939 -0.695 1.00 87.06 107 GLU A N 1
ATOM 877 C CA . GLU A 1 107 ? 7.894 -0.544 0.611 1.00 87.06 107 GLU A CA 1
ATOM 878 C C . GLU A 1 107 ? 6.830 -0.411 1.707 1.00 87.06 107 GLU A C 1
ATOM 880 O O . GLU A 1 107 ? 7.109 -0.652 2.876 1.00 87.06 107 GLU A O 1
ATOM 885 N N . ALA A 1 108 ? 5.597 -0.052 1.343 1.00 79.94 108 ALA A N 1
ATOM 886 C CA . ALA A 1 108 ? 4.496 0.054 2.297 1.00 79.94 108 ALA A CA 1
ATOM 887 C C . ALA A 1 108 ? 3.999 -1.307 2.824 1.00 79.94 108 ALA A C 1
ATOM 889 O O . ALA A 1 108 ? 3.277 -1.336 3.820 1.00 79.94 108 ALA A O 1
ATOM 890 N N . VAL A 1 109 ? 4.339 -2.413 2.151 1.00 79.94 109 VAL A N 1
ATOM 891 C CA . VAL A 1 109 ? 3.852 -3.767 2.477 1.00 79.94 109 VAL A CA 1
ATOM 892 C C . VAL A 1 109 ? 4.994 -4.709 2.857 1.00 79.94 109 VAL A C 1
ATOM 894 O O . VAL A 1 109 ? 4.841 -5.533 3.755 1.00 79.94 109 VAL A O 1
ATOM 897 N N . LEU A 1 110 ? 6.143 -4.594 2.191 1.00 81.81 110 LEU A N 1
ATOM 898 C CA . LEU A 1 110 ? 7.325 -5.407 2.449 1.00 81.81 110 LEU A CA 1
ATOM 899 C C . LEU A 1 110 ? 8.148 -4.790 3.580 1.00 81.81 110 LEU A C 1
ATOM 901 O O . LEU A 1 110 ? 8.526 -3.622 3.517 1.00 81.81 110 LEU A O 1
ATOM 905 N N . ASP A 1 111 ? 8.487 -5.589 4.589 1.00 78.12 111 ASP A N 1
ATOM 906 C CA . ASP A 1 111 ? 9.453 -5.170 5.603 1.00 78.12 111 ASP A CA 1
ATOM 907 C C . ASP A 1 111 ? 10.860 -5.154 4.986 1.00 78.12 111 ASP A C 1
ATOM 909 O O . ASP A 1 111 ? 11.437 -6.206 4.710 1.00 78.12 111 ASP A O 1
ATOM 913 N N . LYS A 1 112 ? 11.391 -3.949 4.745 1.00 81.69 112 LYS A N 1
ATOM 914 C CA . LYS A 1 112 ? 12.749 -3.687 4.224 1.00 81.69 112 LYS A CA 1
ATOM 915 C C . LYS A 1 112 ? 13.059 -4.420 2.904 1.00 81.69 112 LYS A C 1
ATOM 917 O O . LYS A 1 112 ? 13.930 -5.294 2.879 1.00 81.69 112 LYS A O 1
ATOM 922 N N . PRO A 1 113 ? 12.383 -4.073 1.795 1.00 84.50 113 PRO A N 1
ATOM 923 C CA . PRO A 1 113 ? 12.691 -4.664 0.497 1.00 84.50 113 PRO A CA 1
ATOM 924 C C . PRO A 1 113 ? 14.115 -4.298 0.043 1.00 84.50 113 PRO A C 1
ATOM 926 O O . PRO A 1 113 ? 14.586 -3.187 0.274 1.00 84.50 113 PRO A O 1
ATOM 929 N N . ASP A 1 114 ? 14.805 -5.233 -0.616 1.00 91.06 114 ASP A N 1
ATOM 930 C CA . ASP A 1 114 ? 16.162 -5.010 -1.133 1.00 91.06 114 ASP A CA 1
ATOM 931 C C . ASP A 1 114 ? 16.137 -4.001 -2.292 1.00 91.06 114 ASP A C 1
ATOM 933 O O . ASP A 1 114 ? 15.604 -4.293 -3.365 1.00 91.06 114 ASP A O 1
ATOM 937 N N . GLU A 1 115 ? 16.747 -2.829 -2.098 1.00 89.88 115 GLU A N 1
ATOM 938 C CA . GLU A 1 115 ? 16.849 -1.755 -3.100 1.00 89.88 115 GLU A CA 1
ATOM 939 C C . GLU A 1 115 ? 17.466 -2.223 -4.428 1.00 89.88 115 GLU A C 1
ATOM 941 O O . GLU A 1 115 ? 17.204 -1.642 -5.485 1.00 89.88 115 GLU A O 1
ATOM 946 N N . ARG A 1 116 ? 18.239 -3.318 -4.424 1.00 92.12 116 ARG A N 1
ATOM 947 C CA . ARG A 1 116 ? 18.761 -3.925 -5.657 1.00 92.12 116 ARG A CA 1
ATOM 948 C C . ARG A 1 116 ? 17.650 -4.346 -6.616 1.00 92.12 116 ARG A C 1
ATOM 950 O O . ARG A 1 116 ? 17.876 -4.328 -7.823 1.00 92.12 116 ARG A O 1
ATOM 957 N N . LEU A 1 117 ? 16.456 -4.672 -6.116 1.00 90.38 117 LEU A N 1
ATOM 958 C CA . LEU A 1 117 ? 15.291 -4.993 -6.945 1.00 90.38 117 LEU A CA 1
ATOM 959 C C . LEU A 1 117 ? 14.830 -3.792 -7.775 1.00 90.38 117 LEU A C 1
ATOM 961 O O . LEU A 1 117 ? 14.440 -3.964 -8.928 1.00 90.38 117 LEU A O 1
ATOM 965 N N . PHE A 1 118 ? 14.920 -2.582 -7.221 1.00 91.75 118 PHE A N 1
ATOM 966 C CA . PHE A 1 118 ? 14.631 -1.347 -7.947 1.00 91.75 118 PHE A CA 1
ATOM 967 C C . PHE A 1 118 ? 15.599 -1.128 -9.098 1.00 91.75 118 PHE A C 1
ATOM 969 O O . PHE A 1 118 ? 15.181 -0.909 -10.236 1.00 91.75 118 PHE A O 1
ATOM 976 N N . VAL A 1 119 ? 16.895 -1.244 -8.810 1.00 91.94 119 VAL A N 1
ATOM 977 C CA . VAL A 1 119 ? 17.940 -1.094 -9.825 1.00 91.94 119 VAL A CA 1
ATOM 978 C C . VAL A 1 119 ? 17.790 -2.164 -10.905 1.00 91.94 119 VAL A C 1
ATOM 980 O O . VAL A 1 119 ? 17.858 -1.846 -12.090 1.00 91.94 119 VAL A O 1
ATOM 983 N N . TYR A 1 120 ? 17.524 -3.410 -10.511 1.00 92.12 120 TYR A N 1
ATOM 984 C CA . TYR A 1 120 ? 17.299 -4.516 -11.435 1.00 92.12 120 TYR A CA 1
ATOM 985 C C . TYR A 1 120 ? 16.117 -4.247 -12.374 1.00 92.12 120 TYR A C 1
ATOM 987 O O . TYR A 1 120 ? 16.286 -4.295 -13.590 1.00 92.12 120 TYR A O 1
ATOM 995 N N . ALA A 1 121 ? 14.950 -3.881 -11.835 1.00 91.62 121 ALA A N 1
ATOM 996 C CA . ALA A 1 121 ? 13.766 -3.584 -12.641 1.00 91.62 121 ALA A CA 1
ATOM 997 C C . ALA A 1 121 ? 13.989 -2.394 -13.594 1.00 91.62 121 ALA A C 1
ATOM 999 O O . ALA A 1 121 ? 13.564 -2.434 -14.749 1.00 91.62 121 ALA A O 1
ATOM 1000 N N . ALA A 1 122 ? 14.714 -1.359 -13.150 1.00 91.56 122 ALA A N 1
ATOM 1001 C CA . ALA A 1 122 ? 15.108 -0.254 -14.019 1.00 91.56 122 ALA A CA 1
ATOM 1002 C C . ALA A 1 122 ? 16.002 -0.738 -15.172 1.00 91.56 122 ALA A C 1
ATOM 1004 O O . ALA A 1 122 ? 15.745 -0.411 -16.331 1.00 91.56 122 ALA A O 1
ATOM 1005 N N . MET A 1 123 ? 17.036 -1.525 -14.860 1.00 90.94 123 MET A N 1
ATOM 1006 C CA . MET A 1 123 ? 17.985 -2.042 -15.845 1.00 90.94 123 MET A CA 1
ATOM 1007 C C . MET A 1 123 ? 17.330 -2.965 -16.871 1.00 90.94 123 MET A C 1
ATOM 1009 O O . MET A 1 123 ? 17.642 -2.835 -18.052 1.00 90.94 123 MET A O 1
ATOM 1013 N N . GLU A 1 124 ? 16.430 -3.858 -16.458 1.00 90.31 124 GLU A N 1
ATOM 1014 C CA . GLU A 1 124 ? 15.686 -4.706 -17.399 1.00 90.31 124 GLU A CA 1
ATOM 1015 C C . GLU A 1 124 ? 14.819 -3.859 -18.337 1.00 90.31 124 GLU A C 1
ATOM 1017 O O . GLU A 1 124 ? 14.882 -4.036 -19.552 1.00 90.31 12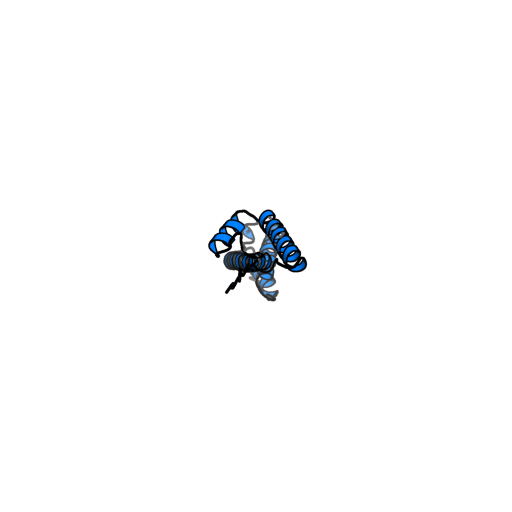4 GLU A O 1
ATOM 1022 N N . GLY A 1 125 ? 14.109 -2.852 -17.812 1.00 88.25 125 GLY A N 1
ATOM 1023 C CA . GLY A 1 125 ? 13.319 -1.937 -18.643 1.00 88.25 125 GLY A CA 1
ATOM 1024 C C . GLY A 1 125 ? 14.160 -1.195 -19.691 1.00 88.25 125 GLY A C 1
ATOM 1025 O O . GLY A 1 125 ? 13.738 -1.047 -20.841 1.00 88.25 125 GLY A O 1
ATOM 1026 N N . PHE A 1 126 ? 15.377 -0.768 -19.333 1.00 88.88 126 PHE A N 1
ATOM 1027 C CA . PHE A 1 126 ? 16.319 -0.189 -20.297 1.00 88.88 126 PHE A CA 1
ATOM 1028 C C . PHE A 1 126 ? 16.855 -1.222 -21.289 1.00 88.88 126 PHE A C 1
ATOM 1030 O O . PHE A 1 126 ? 16.934 -0.918 -22.477 1.00 88.88 126 PHE A O 1
ATOM 1037 N N . ARG A 1 127 ? 17.200 -2.432 -20.837 1.00 87.44 127 ARG A N 1
ATOM 1038 C CA . ARG A 1 127 ? 17.728 -3.499 -21.696 1.00 87.44 127 ARG A CA 1
ATOM 1039 C C . ARG A 1 127 ? 16.721 -3.932 -22.756 1.00 87.44 127 ARG 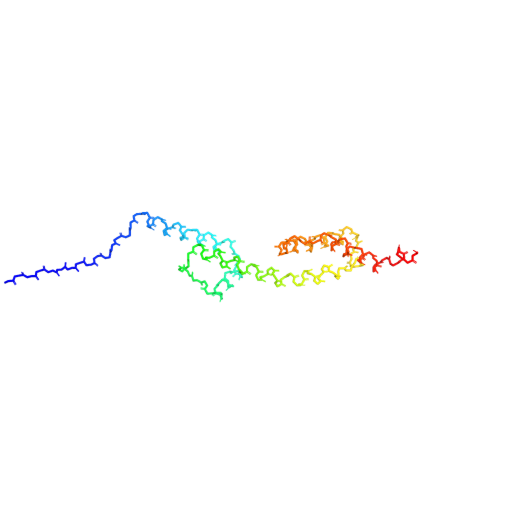A C 1
ATOM 1041 O O . ARG A 1 127 ? 17.098 -4.093 -23.913 1.00 87.44 127 ARG A O 1
ATOM 1048 N N . GLU A 1 128 ? 15.450 -4.076 -22.393 1.00 86.56 128 GLU A N 1
ATOM 1049 C CA . GLU A 1 128 ? 14.388 -4.451 -23.333 1.00 86.56 128 GLU A CA 1
ATOM 1050 C C . GLU A 1 128 ? 14.096 -3.360 -24.370 1.00 86.56 128 GLU A C 1
ATOM 1052 O O . GLU A 1 128 ? 13.794 -3.652 -25.531 1.00 86.56 128 GLU A O 1
ATOM 1057 N N . ALA A 1 129 ? 14.167 -2.093 -23.963 1.00 86.38 129 ALA A N 1
ATOM 1058 C CA . ALA A 1 129 ? 13.873 -0.963 -24.836 1.00 86.38 129 ALA A CA 1
ATOM 1059 C C . ALA A 1 129 ? 15.069 -0.528 -25.693 1.00 86.38 129 ALA A C 1
ATOM 1061 O O . ALA A 1 129 ? 14.868 0.016 -26.779 1.00 86.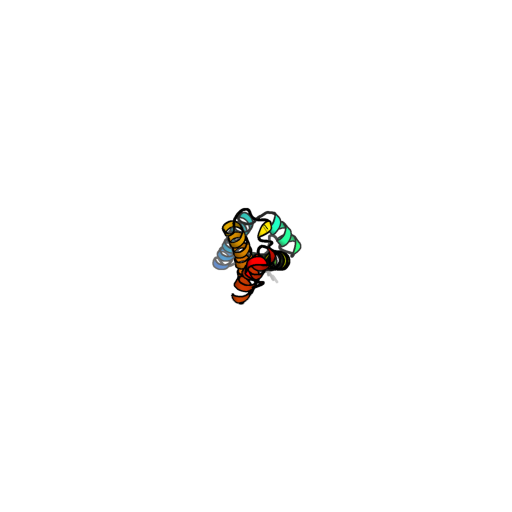38 129 ALA A O 1
ATOM 1062 N N . ARG A 1 130 ? 16.294 -0.743 -25.203 1.00 82.50 130 ARG A N 1
ATOM 1063 C CA . ARG A 1 130 ? 17.563 -0.364 -25.839 1.00 82.50 130 ARG A CA 1
ATOM 1064 C C . ARG A 1 130 ? 18.576 -1.513 -25.792 1.00 82.50 130 ARG A C 1
ATOM 1066 O O . ARG A 1 130 ? 19.631 -1.379 -25.170 1.00 82.50 130 ARG A O 1
ATOM 1073 N N . PRO A 1 131 ? 18.299 -2.649 -26.458 1.00 81.81 131 PRO A N 1
ATOM 1074 C CA . PRO A 1 131 ? 19.235 -3.773 -26.498 1.00 81.81 131 PRO A CA 1
ATOM 1075 C C . PRO A 1 131 ? 20.569 -3.398 -27.166 1.00 81.81 131 PRO A C 1
ATOM 1077 O O . PRO A 1 131 ? 21.600 -4.000 -26.873 1.00 81.81 131 PRO A O 1
ATOM 1080 N N . ASP A 1 132 ? 20.570 -2.358 -28.006 1.00 84.00 132 ASP A N 1
ATOM 1081 C CA . ASP A 1 132 ? 21.753 -1.763 -28.634 1.00 84.00 132 ASP A CA 1
ATOM 1082 C C . ASP A 1 132 ? 22.795 -1.250 -27.627 1.00 84.00 132 ASP A C 1
ATOM 1084 O O . ASP A 1 132 ? 23.978 -1.200 -27.947 1.00 84.00 132 ASP A O 1
ATOM 1088 N N . TRP A 1 133 ? 22.386 -0.893 -26.407 1.00 80.81 133 TRP A N 1
ATOM 1089 C CA . TRP A 1 133 ? 23.299 -0.406 -25.365 1.00 80.81 133 TRP A CA 1
ATOM 1090 C C . TRP A 1 133 ? 23.976 -1.522 -24.566 1.00 80.81 133 TRP A C 1
ATOM 1092 O O . TRP A 1 133 ? 24.967 -1.261 -23.889 1.00 80.81 133 TRP A O 1
ATOM 1102 N N . TYR A 1 134 ? 23.448 -2.746 -24.630 1.00 71.00 134 TYR A N 1
ATOM 1103 C CA . TYR A 1 134 ? 23.864 -3.861 -23.772 1.00 71.00 134 TYR A CA 1
ATOM 1104 C C . TYR A 1 134 ? 24.541 -5.007 -24.529 1.00 71.00 134 TYR A C 1
ATOM 1106 O O . TYR A 1 134 ? 25.184 -5.837 -23.896 1.00 71.00 134 TYR A O 1
ATOM 1114 N N . ASN A 1 135 ? 24.409 -5.060 -25.856 1.00 70.06 135 ASN A N 1
ATOM 1115 C CA . ASN A 1 135 ? 24.939 -6.142 -26.691 1.00 70.06 135 ASN A CA 1
ATOM 1116 C C . ASN A 1 135 ? 26.304 -5.820 -27.342 1.00 70.06 135 ASN A C 1
ATOM 1118 O O . ASN A 1 135 ? 26.576 -6.319 -28.433 1.00 70.06 135 ASN A O 1
ATOM 1122 N N . ASN A 1 136 ? 27.146 -5.001 -26.695 1.00 55.66 136 ASN A N 1
ATOM 1123 C CA . ASN A 1 136 ? 28.546 -4.777 -27.093 1.00 55.66 136 ASN A CA 1
ATOM 1124 C C . ASN A 1 136 ? 29.508 -5.542 -26.185 1.00 55.66 136 ASN A C 1
ATOM 1126 O O . ASN A 1 136 ? 29.428 -5.326 -24.955 1.00 55.66 136 ASN A O 1
#

Organism: NCBI:txid2060973

Sequence (136 aa):
MACDLQDHLTAPTPDPATQEWVLDDIKTRCVIIHNISHDLIAKLRQDGWTVNSTAKVTIERLKKILMHVLEDSMHDTMRQFFNIDLRKFGTVQQFTNKLHWCWTRLEAVLDKPDERLFVYAAMEGFREARPDWYNN

pLDDT: mean 82.44, std 13.34, range [35.56, 93.38]

Secondary structure (DSSP, 8-state):
-----------PPPPHHHHHHHHHHHHHHHHHHHTS-HHHHHHHHHTT--TTS-HHHHHHHHHHHHHHHHHHHHHHHHHHHHT--GGGSSSHHHHHHHHHHHHHHHHTTSSS--THHHHHHHHHHHHHH-GGGT--

Radius of gyration: 27.53 Å; chains: 1; bounding box: 73×22×90 Å